Protein AF-A0A946KMN1-F1 (afdb_monomer_lite)

Radius of gyration: 10.8 Å; chains: 1; bounding box: 23×18×24 Å

pLDDT: mean 92.53, std 2.66, range [78.75, 96.31]

Structure (mmCIF, N/CA/C/O backbone):
data_AF-A0A946KMN1-F1
#
_entry.id   AF-A0A946KMN1-F1
#
loop_
_atom_site.group_PDB
_atom_site.id
_atom_site.type_symbol
_atom_site.label_atom_id
_atom_site.label_alt_id
_atom_site.label_comp_id
_atom_site.label_asym_id
_atom_site.label_entity_id
_atom_site.label_seq_id
_atom_site.pdbx_PDB_ins_code
_atom_site.Cartn_x
_atom_site.Cartn_y
_atom_site.Cartn_z
_atom_site.occupancy
_atom_site.B_iso_or_equiv
_atom_site.auth_seq_id
_atom_site.auth_comp_id
_atom_site.auth_asym_id
_atom_site.auth_atom_id
_atom_site.pdbx_PDB_model_num
ATOM 1 N N . TYR A 1 1 ? 4.966 3.833 -14.658 1.00 78.75 1 TYR A N 1
ATOM 2 C CA . TYR A 1 1 ? 5.934 3.291 -13.676 1.00 78.75 1 TYR A CA 1
ATOM 3 C C . TYR A 1 1 ? 5.303 2.233 -12.773 1.00 78.75 1 TYR A C 1
ATOM 5 O O . TYR A 1 1 ? 5.872 1.152 -12.662 1.00 78.75 1 TYR A O 1
ATOM 13 N N . VAL A 1 2 ? 4.120 2.491 -12.203 1.00 88.56 2 VAL A N 1
ATOM 14 C CA . VAL A 1 2 ? 3.256 1.468 -11.577 1.00 88.56 2 VAL A CA 1
ATOM 15 C C . VAL A 1 2 ? 2.513 0.673 -12.657 1.00 88.56 2 VAL A C 1
ATOM 17 O O . VAL A 1 2 ? 2.185 1.221 -13.707 1.00 88.56 2 VAL A O 1
ATOM 20 N N . THR A 1 3 ? 2.310 -0.620 -12.421 1.00 90.62 3 THR A N 1
ATOM 21 C CA . THR A 1 3 ? 1.572 -1.551 -13.299 1.00 90.62 3 THR A CA 1
ATOM 22 C C . THR A 1 3 ? 0.314 -2.100 -12.670 1.00 90.62 3 THR A C 1
ATOM 24 O O . THR A 1 3 ? -0.604 -2.441 -13.401 1.00 90.62 3 THR A O 1
ATOM 27 N N . ASP A 1 4 ? 0.288 -2.208 -11.347 1.00 93.88 4 ASP A N 1
ATOM 28 C CA . ASP A 1 4 ? -0.861 -2.708 -10.608 1.00 93.88 4 ASP A CA 1
ATOM 29 C C . ASP A 1 4 ? -0.791 -2.216 -9.160 1.00 93.88 4 ASP A C 1
ATOM 31 O O . ASP A 1 4 ? 0.307 -1.978 -8.638 1.00 93.88 4 ASP A O 1
ATOM 35 N N . GLN A 1 5 ? -1.949 -2.058 -8.524 1.00 92.50 5 GLN A N 1
ATOM 36 C CA . GLN A 1 5 ? -2.047 -1.677 -7.121 1.00 92.50 5 GLN A CA 1
ATOM 37 C C . GLN A 1 5 ? -3.281 -2.285 -6.452 1.00 92.50 5 GLN A C 1
ATOM 39 O O . GLN A 1 5 ? -4.397 -2.187 -6.959 1.00 92.50 5 GLN A O 1
ATOM 44 N N . LYS A 1 6 ? -3.089 -2.878 -5.272 1.00 94.56 6 LYS A N 1
ATOM 45 C CA . LYS A 1 6 ? -4.164 -3.506 -4.496 1.00 94.56 6 LYS A CA 1
ATOM 46 C C . LYS A 1 6 ? -3.957 -3.295 -3.008 1.00 94.56 6 LYS A C 1
ATOM 48 O O . LYS A 1 6 ? -2.859 -3.493 -2.504 1.00 94.56 6 LYS A O 1
ATOM 53 N N . ILE A 1 7 ? -5.029 -2.978 -2.289 1.00 92.75 7 ILE A N 1
ATOM 54 C CA . ILE A 1 7 ? -5.036 -3.019 -0.825 1.00 92.75 7 ILE A CA 1
ATOM 55 C C . ILE A 1 7 ? -5.693 -4.323 -0.390 1.00 92.75 7 ILE A C 1
ATOM 57 O O . ILE A 1 7 ? -6.794 -4.655 -0.828 1.00 92.75 7 ILE A O 1
ATOM 61 N N . TYR A 1 8 ? -5.008 -5.069 0.467 1.00 94.06 8 TYR A N 1
ATOM 62 C CA . TYR A 1 8 ? -5.544 -6.275 1.078 1.00 94.06 8 TYR A CA 1
ATOM 63 C C . TYR A 1 8 ? -5.076 -6.368 2.525 1.00 94.06 8 TYR A C 1
ATOM 65 O O . TYR A 1 8 ? -3.878 -6.311 2.794 1.00 94.06 8 TYR A O 1
ATOM 73 N N . ASN A 1 9 ? -6.030 -6.485 3.450 1.00 93.81 9 ASN A N 1
ATOM 74 C CA . ASN A 1 9 ? -5.776 -6.629 4.884 1.00 93.81 9 ASN A CA 1
ATOM 75 C C . ASN A 1 9 ? -4.781 -5.587 5.450 1.00 93.81 9 ASN A C 1
ATOM 77 O O . ASN A 1 9 ? -3.794 -5.926 6.100 1.00 93.81 9 ASN A O 1
ATOM 81 N N . GLY A 1 10 ? -4.979 -4.310 5.105 1.00 92.62 10 GLY A N 1
ATOM 82 C CA . GLY A 1 10 ? -4.104 -3.207 5.527 1.00 92.62 10 GLY A CA 1
ATOM 83 C C . GLY A 1 10 ? -2.727 -3.160 4.852 1.00 92.62 10 GLY A C 1
ATOM 84 O O . GLY A 1 10 ? -1.921 -2.285 5.159 1.00 92.62 10 GLY A O 1
ATOM 85 N N . THR A 1 11 ? -2.448 -4.050 3.899 1.00 95.00 11 THR A N 1
ATOM 86 C CA . THR A 1 11 ? -1.216 -4.026 3.104 1.00 95.00 11 THR A CA 1
ATOM 87 C C . THR A 1 11 ? -1.496 -3.519 1.695 1.00 95.00 11 THR A C 1
ATOM 89 O O . THR A 1 11 ? -2.346 -4.063 0.989 1.00 95.00 11 THR A O 1
ATOM 92 N N . LEU A 1 12 ? -0.762 -2.492 1.268 1.00 94.25 12 LEU A N 1
ATOM 93 C CA . LEU A 1 12 ? -0.783 -1.998 -0.106 1.00 94.25 12 LEU A CA 1
ATOM 94 C C . LEU A 1 12 ? 0.267 -2.741 -0.935 1.00 94.25 12 LEU A C 1
ATOM 96 O O . LEU A 1 12 ? 1.466 -2.597 -0.722 1.00 94.25 12 LEU A O 1
ATOM 100 N N . TYR A 1 13 ? -0.177 -3.520 -1.904 1.00 94.69 13 TYR A N 1
ATOM 101 C CA . TYR A 1 13 ? 0.665 -4.153 -2.904 1.00 94.69 13 TYR A CA 1
ATOM 102 C C . TYR A 1 13 ? 0.764 -3.228 -4.107 1.00 94.69 13 TYR A C 1
ATOM 104 O O . TYR A 1 13 ? -0.262 -2.833 -4.655 1.00 94.69 13 TYR A O 1
ATOM 112 N N . VAL A 1 14 ? 1.983 -2.894 -4.522 1.00 94.25 14 VAL A N 1
ATOM 113 C CA . VAL A 1 14 ? 2.242 -2.061 -5.700 1.00 94.25 14 VAL A CA 1
ATOM 114 C C . VAL A 1 14 ? 3.214 -2.797 -6.598 1.00 94.25 14 VAL A C 1
ATOM 116 O O . VAL A 1 14 ? 4.299 -3.178 -6.159 1.00 94.25 14 VAL A O 1
ATOM 119 N N . LYS A 1 15 ? 2.836 -2.983 -7.859 1.00 94.44 15 LYS A N 1
ATOM 120 C CA . LYS A 1 15 ? 3.701 -3.586 -8.866 1.00 94.44 15 LYS A CA 1
ATOM 121 C C . LYS A 1 15 ? 4.382 -2.496 -9.683 1.00 94.44 15 LYS A C 1
ATOM 123 O O . LYS A 1 15 ? 3.699 -1.681 -10.308 1.00 94.44 15 LYS A O 1
ATOM 128 N N . LEU A 1 16 ? 5.707 -2.478 -9.717 1.00 92.69 16 LEU A N 1
ATOM 129 C CA . LEU A 1 16 ? 6.521 -1.467 -10.391 1.00 92.69 16 LEU A CA 1
ATOM 130 C C . LEU A 1 16 ? 7.308 -2.095 -11.544 1.00 92.69 16 LEU A C 1
ATOM 132 O O . LEU A 1 16 ? 7.924 -3.144 -11.395 1.00 92.69 16 LEU A O 1
ATOM 136 N N . LYS A 1 17 ? 7.348 -1.418 -12.698 1.00 91.38 17 LYS A N 1
ATOM 137 C CA . LYS A 1 17 ? 8.163 -1.879 -13.842 1.00 91.38 17 LYS A CA 1
ATOM 138 C C . LYS A 1 17 ? 9.666 -1.732 -13.599 1.00 91.38 17 LYS A C 1
ATOM 140 O O . LYS A 1 17 ? 10.447 -2.483 -14.165 1.00 91.38 17 LYS A O 1
ATOM 145 N N . SER A 1 18 ? 10.072 -0.736 -12.810 1.00 94.50 18 SER A N 1
ATOM 146 C CA . SER A 1 18 ? 11.478 -0.366 -12.62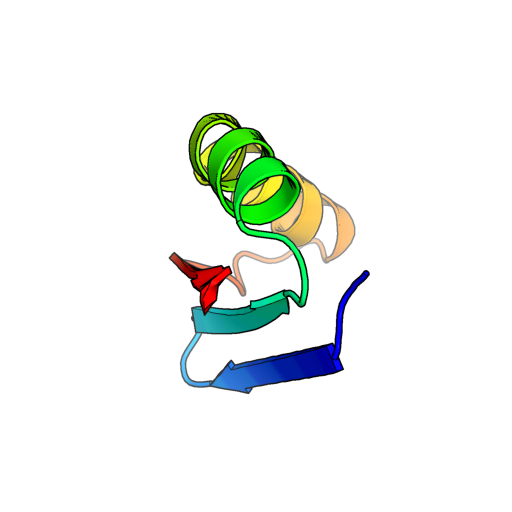5 1.00 94.50 18 SER A CA 1
ATOM 147 C C . SER A 1 18 ? 12.007 -0.825 -11.272 1.00 94.50 18 SER A C 1
ATOM 149 O O . SER A 1 18 ? 11.427 -0.514 -10.230 1.00 94.50 18 SER A O 1
ATOM 151 N N . ALA A 1 19 ? 13.150 -1.511 -11.300 1.00 91.69 19 ALA A N 1
ATOM 152 C CA . ALA A 1 19 ? 13.877 -1.90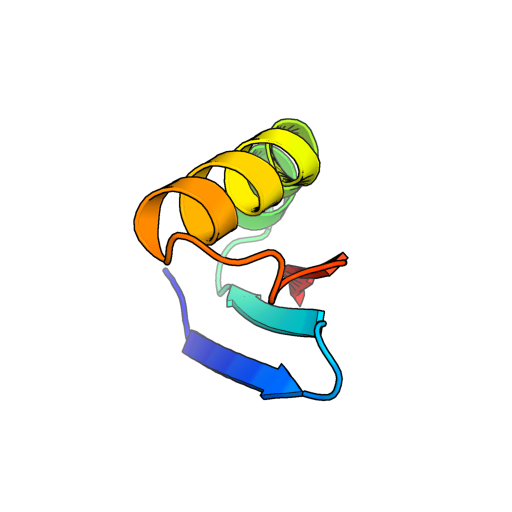5 -10.100 1.00 91.69 19 ALA A CA 1
ATOM 153 C C . ALA A 1 19 ? 14.448 -0.704 -9.334 1.00 91.69 19 ALA A C 1
ATOM 155 O O . ALA A 1 19 ? 14.417 -0.702 -8.107 1.00 91.69 19 ALA A O 1
ATOM 156 N N . VAL A 1 20 ? 14.900 0.331 -10.049 1.00 93.50 20 VAL A N 1
ATOM 157 C CA . VAL A 1 20 ? 15.439 1.562 -9.446 1.00 93.50 20 VAL A CA 1
ATOM 158 C C . VAL A 1 20 ? 14.352 2.269 -8.641 1.00 93.50 20 VAL A C 1
ATOM 160 O O . VAL A 1 20 ? 14.520 2.513 -7.451 1.00 93.50 20 VAL A O 1
ATOM 163 N N . VAL A 1 21 ? 13.181 2.469 -9.253 1.00 90.38 21 VAL A N 1
ATOM 164 C CA . VAL A 1 21 ? 12.032 3.121 -8.604 1.00 90.38 21 VAL A CA 1
ATOM 165 C C . VAL A 1 21 ? 11.547 2.308 -7.403 1.00 90.38 21 VAL A C 1
ATOM 167 O O . VAL A 1 21 ? 11.199 2.870 -6.368 1.00 90.38 21 VAL A O 1
ATOM 170 N N . ARG A 1 22 ? 11.558 0.972 -7.505 1.00 92.44 22 ARG A N 1
ATOM 171 C CA . ARG A 1 22 ? 11.235 0.084 -6.382 1.00 92.44 22 ARG A CA 1
ATOM 172 C C . ARG A 1 22 ? 12.208 0.258 -5.213 1.00 92.44 22 ARG A C 1
ATOM 174 O O . ARG A 1 22 ? 11.747 0.318 -4.077 1.00 92.44 22 ARG A O 1
ATOM 181 N N . ASN A 1 23 ? 13.509 0.375 -5.475 1.00 92.44 23 ASN A N 1
ATOM 182 C CA . ASN A 1 23 ? 14.502 0.621 -4.430 1.00 92.44 23 ASN A CA 1
ATOM 183 C C . ASN A 1 23 ? 14.308 1.990 -3.774 1.00 92.44 23 ASN A C 1
ATOM 185 O O . ASN A 1 23 ? 14.208 2.065 -2.553 1.00 92.44 23 ASN A O 1
ATOM 189 N N . GLU A 1 24 ? 14.178 3.058 -4.558 1.00 91.25 24 GLU A N 1
ATOM 190 C CA . GLU A 1 24 ? 13.967 4.414 -4.033 1.00 91.25 24 GLU A CA 1
ATOM 191 C C . GLU A 1 24 ? 12.705 4.505 -3.160 1.00 91.25 24 GLU A C 1
ATOM 193 O O . GLU A 1 24 ? 12.735 5.058 -2.058 1.00 91.25 24 GLU A O 1
ATOM 198 N N . LEU A 1 25 ? 11.602 3.901 -3.614 1.00 89.19 25 LEU A N 1
ATOM 199 C CA . LEU A 1 25 ? 10.348 3.826 -2.860 1.00 89.19 25 LEU A CA 1
ATOM 200 C C . LEU A 1 25 ? 10.473 2.963 -1.600 1.00 89.19 25 LEU A C 1
ATOM 202 O O . LEU A 1 25 ? 9.842 3.274 -0.591 1.00 89.19 25 LEU A O 1
ATOM 206 N N . SER A 1 26 ? 11.284 1.902 -1.632 1.00 90.12 26 SER A N 1
ATOM 207 C CA . SER A 1 26 ? 11.521 1.036 -0.473 1.00 90.12 26 SER A CA 1
ATOM 208 C C . SER A 1 26 ? 12.115 1.817 0.699 1.00 90.12 26 SER A C 1
ATOM 210 O O . SER A 1 26 ? 11.649 1.662 1.828 1.00 90.12 26 SER A O 1
ATOM 212 N N . TYR A 1 27 ? 13.074 2.713 0.442 1.00 93.00 27 TYR A N 1
ATOM 213 C CA . TYR A 1 27 ? 13.676 3.549 1.489 1.00 93.00 27 TYR A CA 1
ATOM 214 C C . TYR A 1 27 ? 12.678 4.520 2.132 1.00 93.00 27 TYR A C 1
ATOM 216 O O . TYR A 1 27 ? 12.782 4.817 3.319 1.00 93.00 27 TYR A O 1
ATOM 224 N N . LYS A 1 28 ? 11.675 4.980 1.375 1.00 9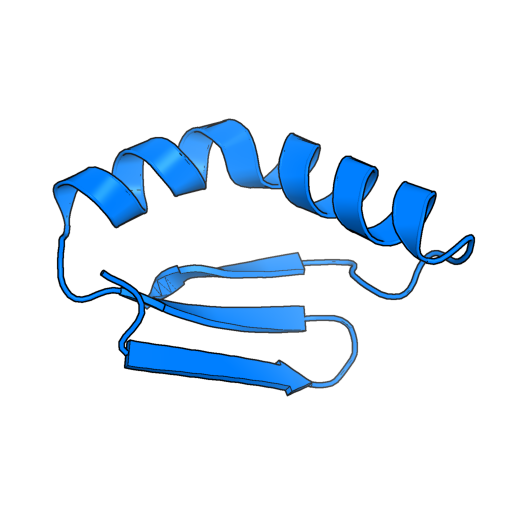2.75 28 LYS A N 1
ATOM 225 C CA . LYS A 1 28 ? 10.652 5.937 1.839 1.00 92.75 28 LYS A CA 1
ATOM 226 C C . LYS A 1 28 ? 9.332 5.281 2.247 1.00 92.75 28 LYS A C 1
ATOM 228 O O . LYS A 1 28 ? 8.344 5.960 2.519 1.00 92.75 28 LYS A O 1
ATOM 233 N N . LYS A 1 29 ? 9.285 3.950 2.303 1.00 91.94 29 LYS A N 1
ATOM 234 C CA . LYS A 1 29 ? 8.057 3.177 2.520 1.00 91.94 29 LYS A CA 1
ATOM 235 C C . LYS A 1 29 ? 7.296 3.583 3.787 1.00 91.94 29 LYS A C 1
ATOM 237 O O . LYS A 1 29 ? 6.080 3.753 3.739 1.00 91.94 29 LYS A O 1
ATOM 242 N N . SER A 1 3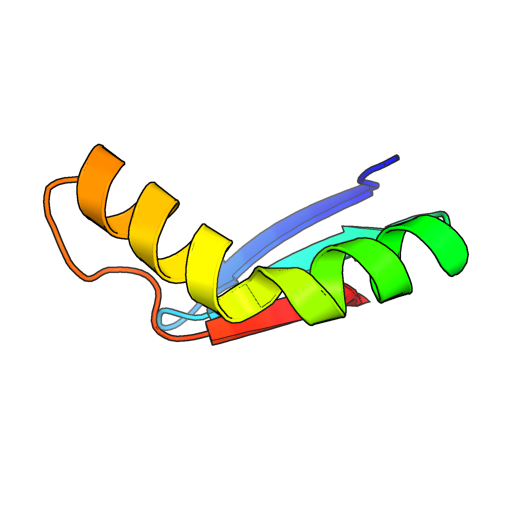0 ? 7.995 3.736 4.910 1.00 92.62 30 SER A N 1
ATOM 243 C CA . SER A 1 30 ? 7.377 4.106 6.191 1.00 92.62 30 SER A CA 1
ATOM 244 C C . SER A 1 30 ? 6.764 5.506 6.148 1.00 92.62 30 SER A C 1
ATOM 246 O O . SER A 1 30 ? 5.672 5.725 6.671 1.00 92.62 30 SER A O 1
ATOM 248 N N . GLU A 1 31 ? 7.436 6.435 5.468 1.00 94.50 31 GLU A N 1
ATOM 249 C CA . GLU A 1 31 ? 6.946 7.795 5.267 1.00 94.50 31 GLU A CA 1
ATOM 250 C C . GLU A 1 31 ? 5.662 7.792 4.428 1.00 94.50 31 GLU A C 1
ATOM 252 O O . GLU A 1 31 ? 4.675 8.414 4.815 1.00 94.50 31 GLU A O 1
ATOM 257 N N . PHE A 1 32 ? 5.615 7.005 3.348 1.00 91.88 32 PHE A N 1
ATOM 258 C CA . PHE A 1 32 ? 4.405 6.854 2.537 1.00 91.88 32 PHE A CA 1
ATOM 259 C C . PHE A 1 32 ? 3.233 6.267 3.317 1.00 91.88 32 PHE A C 1
ATOM 261 O O . PHE A 1 32 ? 2.118 6.769 3.192 1.00 91.88 32 PHE A O 1
ATOM 268 N N . ILE A 1 33 ? 3.461 5.240 4.142 1.00 94.06 33 ILE A N 1
ATOM 269 C CA . ILE A 1 33 ? 2.403 4.677 4.994 1.00 94.06 33 ILE A CA 1
ATOM 270 C C . ILE A 1 33 ? 1.810 5.771 5.889 1.00 94.06 33 ILE A C 1
ATOM 272 O O . ILE A 1 33 ? 0.588 5.894 5.981 1.00 94.06 33 ILE A O 1
ATOM 276 N N . SER A 1 34 ? 2.667 6.586 6.510 1.00 95.31 34 SER A N 1
ATOM 277 C CA . SER A 1 34 ? 2.242 7.709 7.350 1.00 95.31 34 SER A CA 1
ATOM 278 C C . SER A 1 34 ? 1.456 8.746 6.546 1.00 95.31 34 SER A C 1
ATOM 280 O O . SER A 1 34 ? 0.311 9.041 6.877 1.00 95.31 34 SER A O 1
ATOM 282 N N . GLN A 1 35 ? 2.008 9.232 5.431 1.00 94.69 35 GLN A N 1
ATOM 283 C CA . GLN A 1 35 ? 1.361 10.241 4.590 1.00 94.69 35 GLN A CA 1
ATOM 284 C C . GLN A 1 35 ? -0.000 9.778 4.053 1.00 94.69 35 GLN A C 1
ATOM 286 O O . GLN A 1 35 ? -0.954 10.558 4.040 1.00 94.69 35 GLN A O 1
ATOM 291 N N . ILE A 1 36 ? -0.116 8.514 3.636 1.00 92.38 36 ILE A N 1
ATOM 292 C CA . ILE A 1 36 ? -1.377 7.963 3.129 1.00 92.38 36 ILE A CA 1
ATOM 293 C C . ILE A 1 36 ? -2.405 7.862 4.258 1.00 92.38 36 ILE A C 1
ATOM 295 O O . ILE A 1 36 ? -3.531 8.322 4.090 1.00 92.38 36 ILE A O 1
ATOM 299 N N . ASN A 1 37 ? -2.034 7.317 5.419 1.00 94.56 37 ASN A N 1
ATOM 300 C CA . ASN A 1 37 ? -2.945 7.244 6.565 1.00 94.56 37 ASN A CA 1
ATOM 301 C C . ASN A 1 37 ? -3.390 8.630 7.043 1.00 94.56 37 ASN A C 1
ATOM 303 O O . ASN A 1 37 ? -4.570 8.822 7.332 1.00 94.56 37 ASN A O 1
ATOM 307 N N . ASN A 1 38 ? -2.473 9.601 7.066 1.00 96.31 38 ASN A N 1
ATOM 308 C CA . ASN A 1 38 ? -2.769 10.983 7.441 1.00 96.31 38 ASN A CA 1
ATOM 309 C C . ASN A 1 38 ? -3.766 11.616 6.467 1.00 96.31 38 ASN A C 1
ATOM 311 O O . ASN A 1 38 ? -4.740 12.223 6.898 1.00 96.31 38 ASN A O 1
ATOM 315 N N . ARG A 1 39 ? -3.585 11.408 5.155 1.00 93.88 39 ARG A N 1
ATOM 316 C CA . ARG A 1 39 ? -4.541 11.863 4.131 1.00 93.88 39 ARG A CA 1
ATOM 317 C C . ARG A 1 39 ? -5.911 11.198 4.249 1.00 93.88 39 ARG A C 1
ATOM 319 O O . ARG A 1 39 ? -6.911 11.823 3.920 1.00 93.88 39 ARG A O 1
ATOM 326 N N . LEU A 1 40 ? -5.962 9.944 4.691 1.00 90.19 40 LEU A N 1
ATOM 327 C CA . LEU A 1 40 ? -7.213 9.206 4.885 1.00 90.19 40 LEU A CA 1
ATOM 328 C C . LEU A 1 40 ? -7.899 9.519 6.224 1.00 90.19 40 LEU A C 1
ATOM 330 O O . LEU A 1 40 ? -9.026 9.074 6.432 1.00 90.19 40 LEU A O 1
ATOM 334 N N . GLY A 1 41 ? -7.224 10.218 7.145 1.00 92.56 41 GLY A N 1
ATOM 335 C CA . GLY A 1 41 ? -7.718 10.483 8.500 1.00 92.56 41 GLY A CA 1
ATOM 336 C C . GLY A 1 41 ? -7.891 9.224 9.358 1.00 92.56 41 GLY A C 1
ATOM 337 O O . GLY A 1 41 ? -8.518 9.274 10.412 1.00 92.56 41 GLY A O 1
ATOM 338 N N . LYS A 1 42 ? -7.366 8.075 8.912 1.00 90.50 42 LYS A N 1
ATOM 339 C CA . LYS A 1 42 ? -7.461 6.789 9.611 1.00 90.50 42 LYS A CA 1
ATOM 340 C C . LYS A 1 42 ? -6.268 5.902 9.294 1.00 90.50 42 LYS A C 1
ATOM 342 O O . LYS A 1 42 ? -5.733 5.914 8.185 1.00 90.50 42 LYS A O 1
ATOM 347 N N . LYS A 1 43 ? -5.883 5.072 10.262 1.00 89.69 43 LYS A N 1
ATOM 348 C CA . LYS A 1 43 ? -4.769 4.128 10.131 1.00 89.69 43 LYS A CA 1
ATOM 349 C C . LYS A 1 43 ? -5.217 2.864 9.389 1.00 89.69 43 LYS A C 1
ATOM 351 O O . LYS A 1 43 ? -5.509 1.846 10.006 1.00 89.69 43 LYS A O 1
ATOM 356 N N . LEU A 1 44 ? -5.319 2.959 8.063 1.00 90.75 44 LEU A N 1
ATOM 357 C CA . LEU A 1 44 ? -5.759 1.869 7.185 1.00 90.75 44 LEU A CA 1
ATOM 358 C C . LEU A 1 44 ? -4.588 1.028 6.661 1.00 90.75 44 LEU A C 1
ATOM 360 O O . LEU A 1 44 ? -4.706 -0.189 6.554 1.00 90.75 44 LEU A O 1
ATOM 364 N N . LEU A 1 45 ? -3.466 1.665 6.329 1.00 93.69 45 LEU A N 1
ATOM 365 C CA . LEU A 1 45 ? -2.266 0.996 5.843 1.00 93.69 45 LEU A CA 1
ATOM 366 C C . LEU A 1 45 ? -1.301 0.708 6.987 1.00 93.69 45 LEU A C 1
ATOM 368 O O . LEU A 1 45 ? -0.889 1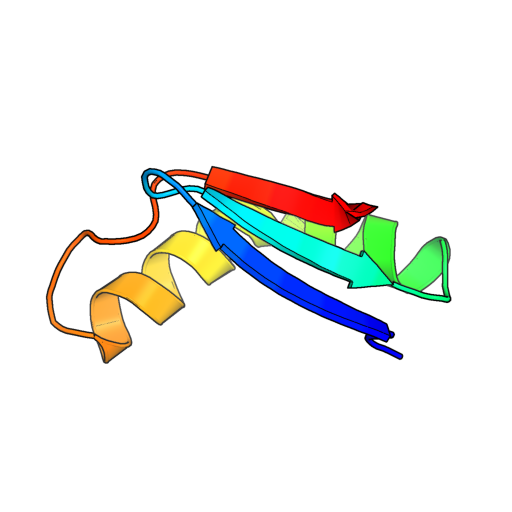.602 7.721 1.00 93.69 45 LEU A O 1
ATOM 372 N N . THR A 1 46 ? -0.901 -0.547 7.109 1.00 94.31 46 THR A N 1
ATOM 373 C CA . THR A 1 46 ? 0.123 -1.014 8.049 1.00 94.31 46 THR A CA 1
ATOM 374 C C . THR A 1 46 ? 1.407 -1.394 7.328 1.00 94.31 46 THR A C 1
ATOM 376 O O . THR A 1 46 ? 2.481 -1.354 7.922 1.00 94.31 46 THR A O 1
ATOM 379 N N . ASN A 1 47 ? 1.315 -1.738 6.041 1.00 94.44 47 ASN A N 1
ATOM 380 C CA . ASN A 1 47 ? 2.450 -2.203 5.263 1.00 94.44 47 ASN A CA 1
ATOM 381 C C . 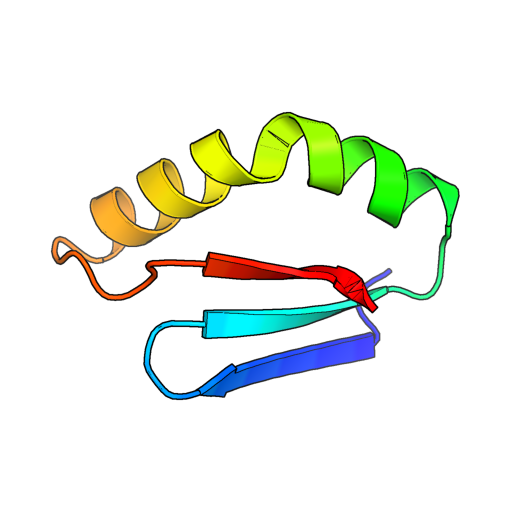ASN A 1 47 ? 2.300 -1.862 3.771 1.00 94.44 47 ASN A C 1
ATOM 383 O O . ASN A 1 47 ? 1.197 -1.669 3.261 1.00 94.44 47 ASN A O 1
ATOM 387 N N . ILE A 1 48 ? 3.426 -1.834 3.057 1.00 94.50 48 ILE A N 1
ATOM 388 C CA . ILE A 1 48 ? 3.482 -1.706 1.594 1.00 94.50 48 ILE A CA 1
ATOM 389 C C . ILE A 1 48 ? 4.414 -2.785 1.050 1.00 94.50 48 ILE A C 1
ATOM 391 O O . ILE A 1 48 ? 5.551 -2.918 1.501 1.00 94.50 48 ILE A O 1
ATOM 395 N N . VAL A 1 49 ? 3.967 -3.555 0.071 1.00 93.75 49 VAL A N 1
ATOM 396 C CA . VAL A 1 49 ? 4.783 -4.561 -0.608 1.00 93.75 49 VAL A CA 1
ATOM 397 C C . VAL A 1 49 ? 5.005 -4.103 -2.039 1.00 93.75 49 VAL A C 1
ATOM 399 O O . VAL A 1 49 ? 4.054 -3.966 -2.806 1.00 93.75 49 VAL A O 1
ATOM 402 N N . LEU A 1 50 ? 6.268 -3.869 -2.390 1.00 93.75 50 LEU A N 1
ATOM 403 C CA . LEU A 1 50 ? 6.672 -3.447 -3.725 1.00 93.75 50 LEU A CA 1
ATOM 404 C C . LEU A 1 50 ? 7.149 -4.679 -4.505 1.00 93.75 50 LEU A C 1
ATOM 406 O O . LEU A 1 50 ? 8.083 -5.349 -4.064 1.00 93.75 50 LEU A O 1
ATOM 410 N N . LYS A 1 51 ? 6.495 -4.988 -5.629 1.00 88.62 51 LYS A N 1
ATOM 411 C CA . LYS A 1 51 ? 6.828 -6.117 -6.514 1.00 88.62 51 LYS A CA 1
ATOM 412 C C . LYS A 1 51 ? 7.310 -5.632 -7.867 1.00 88.62 51 LYS A C 1
ATOM 414 O O . LYS A 1 51 ? 6.683 -4.718 -8.434 1.00 88.62 51 LYS A O 1
#

Secondary structure (DSSP, 8-state):
-EEEEEEETTEEEEEES-HHHHHHHHHTHHHHHHHHHHHHTS---SEEEE-

Sequence (51 aa):
YVTDQKIYNGTLYVKLKSAVVRNELSYKKSEFISQINNRLGKKLLTNIVLK

Foldseek 3Di:
DWDDWDDDQQEIETEDPDPVVLVVCVVCFVVVQVVVCVVVVHNSHPYYHYD